Protein AF-A0A4U3F3H1-F1 (afdb_monomer)

Organism: NCBI:txid55211

Solvent-accessible surface area (backbone atoms only — not comparable to full-atom values): 8598 Å² total; per-residue (Å²): 112,73,67,60,52,54,54,52,54,49,52,52,51,52,52,52,53,51,51,52,50,52,49,52,49,53,55,53,62,58,61,51,54,74,42,37,31,44,32,77,48,77,46,80,44,69,81,49,104,88,42,53,38,40,38,45,33,40,40,37,40,40,36,48,85,88,22,34,39,38,38,40,39,39,35,39,37,41,96,92,44,79,28,34,35,30,36,40,36,37,27,42,68,54,54,75,40,96,90,69,32,35,40,22,42,55,72,47,76,43,77,39,101,70,41,66,55,55,67,70,64,53,42,54,55,39,24,70,44,23,74,36,78,54,43,42,36,36,26,60,50,73,77,54,102,47,33,30,38,32,19,23,89,88,46,78,75,45,65,23,47,52,110

Sequence (163 aa):
MRGAYLVITFICIVAIATTSFLLSRYYREQAATEVRCSSYVRMDLAINASQILLIDAVINFQRNKDGAVMLIKGSVESDKGLTTLSREIILDTANVDELNGYEYTVRHIRPGPTDDTPEAHFNEFLGEISGDDHHVFLNDRVIRDDAVLIGGPYSNLFMCVKY

Nearest PDB structures (foldseek):
  5cnl-assembly1_A  TM=2.217E-01  e=5.853E+00  Legionella pneumophila subsp. pneumophila str. Philadelphia 1

Radius of gyration: 22.21 Å; Cα contacts (8 Å, |Δi|>4): 323; chains: 1; bounding box: 59×30×74 Å

Structure (mmCIF, N/CA/C/O backbone):
data_AF-A0A4U3F3H1-F1
#
_entry.id   AF-A0A4U3F3H1-F1
#
loop_
_atom_site.group_PDB
_atom_site.id
_atom_site.type_symbol
_atom_site.label_atom_id
_atom_site.label_alt_id
_atom_site.label_comp_id
_atom_site.label_asym_id
_atom_site.label_entity_id
_atom_site.label_seq_id
_atom_site.pdbx_PDB_ins_code
_atom_site.Cartn_x
_atom_site.Cartn_y
_atom_site.Cartn_z
_atom_site.occupancy
_atom_site.B_iso_or_equiv
_atom_site.auth_seq_id
_atom_site.auth_comp_id
_atom_site.auth_asym_id
_atom_site.auth_atom_id
_atom_site.pdbx_PDB_model_num
ATOM 1 N N . MET A 1 1 ? 41.032 14.006 -48.649 1.00 59.00 1 MET A N 1
ATOM 2 C CA . MET A 1 1 ? 40.893 12.709 -47.943 1.00 59.00 1 MET A CA 1
ATOM 3 C C . MET A 1 1 ? 40.762 12.864 -46.425 1.00 59.00 1 MET A C 1
ATOM 5 O O . MET A 1 1 ? 39.775 12.381 -45.901 1.00 59.00 1 MET A O 1
ATOM 9 N N . ARG A 1 2 ? 41.645 13.590 -45.712 1.00 63.38 2 ARG A N 1
ATOM 10 C CA . ARG A 1 2 ? 41.556 13.795 -44.240 1.00 63.38 2 ARG A CA 1
ATOM 11 C C . ARG A 1 2 ? 40.215 14.343 -43.710 1.00 63.38 2 ARG A C 1
ATOM 13 O O . ARG A 1 2 ? 39.755 13.883 -42.674 1.00 63.38 2 ARG A O 1
ATOM 20 N N . GLY A 1 3 ? 39.574 15.272 -44.427 1.00 69.94 3 GLY A N 1
ATOM 21 C CA . GLY A 1 3 ? 38.272 15.826 -44.022 1.00 69.94 3 GLY A CA 1
ATOM 22 C C . GLY A 1 3 ? 37.125 14.809 -44.062 1.00 69.94 3 GLY A C 1
ATOM 23 O O . GLY A 1 3 ? 36.283 14.810 -43.176 1.00 69.94 3 GLY A O 1
ATOM 24 N N . ALA A 1 4 ? 37.135 13.887 -45.031 1.00 73.75 4 ALA A N 1
ATOM 25 C CA . ALA A 1 4 ? 36.124 12.833 -45.126 1.00 73.75 4 ALA A CA 1
ATOM 26 C C . ALA A 1 4 ? 36.254 11.821 -43.977 1.00 73.75 4 ALA A C 1
ATOM 28 O O . ALA A 1 4 ? 35.246 11.410 -43.416 1.00 73.75 4 ALA A O 1
ATOM 29 N N . TYR A 1 5 ? 37.486 11.486 -43.571 1.00 82.94 5 TYR A N 1
ATOM 30 C CA . TYR A 1 5 ? 37.713 10.636 -42.401 1.00 82.94 5 TYR A CA 1
ATOM 31 C C . TYR A 1 5 ? 37.167 11.277 -41.126 1.00 82.94 5 TYR A C 1
ATOM 33 O O . TYR A 1 5 ? 36.429 10.609 -40.423 1.00 82.94 5 TYR A O 1
ATOM 41 N N . LEU A 1 6 ? 37.438 12.566 -40.877 1.00 80.62 6 LEU A N 1
ATOM 42 C CA . LEU A 1 6 ? 36.930 13.280 -39.694 1.00 80.62 6 LEU A CA 1
ATOM 43 C C . LEU A 1 6 ? 35.396 13.317 -39.623 1.00 80.62 6 LEU A C 1
ATOM 45 O O . LEU A 1 6 ? 34.831 13.144 -38.545 1.00 80.62 6 LEU A O 1
ATOM 49 N N . VAL A 1 7 ? 34.724 13.508 -40.762 1.00 86.56 7 VAL A N 1
ATOM 50 C CA . VAL A 1 7 ? 33.254 13.493 -40.829 1.00 86.56 7 VAL A CA 1
ATOM 51 C C . VAL A 1 7 ? 32.708 12.096 -40.524 1.00 86.56 7 VAL A C 1
ATOM 53 O O . VAL A 1 7 ? 31.755 11.969 -39.759 1.00 86.56 7 VAL A O 1
ATOM 56 N N . ILE A 1 8 ? 33.336 11.042 -41.054 1.00 87.19 8 ILE A N 1
ATOM 57 C CA . ILE A 1 8 ? 32.922 9.655 -40.796 1.00 87.19 8 ILE A CA 1
ATOM 58 C C . ILE A 1 8 ? 33.122 9.291 -39.319 1.00 87.19 8 ILE A C 1
ATOM 60 O O . ILE A 1 8 ? 32.203 8.750 -38.706 1.00 87.19 8 ILE A O 1
ATOM 64 N N . THR A 1 9 ? 34.266 9.630 -38.708 1.00 87.94 9 THR A N 1
ATOM 65 C CA . THR A 1 9 ? 34.486 9.347 -37.279 1.00 87.94 9 THR A CA 1
ATOM 66 C C . THR A 1 9 ? 33.487 10.085 -36.398 1.00 87.94 9 THR A C 1
ATOM 68 O O . THR A 1 9 ? 32.982 9.505 -35.441 1.00 87.94 9 THR A O 1
ATOM 71 N N . PHE A 1 10 ? 33.165 11.339 -36.727 1.00 91.75 10 PHE A N 1
ATOM 72 C CA . PHE A 1 10 ? 32.176 12.113 -35.981 1.00 91.75 10 PHE A CA 1
ATOM 73 C C . PHE A 1 10 ? 30.782 11.471 -36.042 1.00 91.75 10 PHE A C 1
ATOM 75 O O . PHE A 1 10 ? 30.142 11.305 -35.005 1.00 91.75 10 PHE A O 1
ATOM 82 N N . ILE A 1 11 ? 30.342 11.027 -37.226 1.00 92.44 11 ILE A N 1
ATOM 83 C CA . ILE A 1 11 ? 29.056 10.332 -37.394 1.00 92.44 11 ILE A CA 1
ATOM 84 C C . ILE A 1 11 ? 29.025 9.033 -36.580 1.00 92.44 11 ILE A C 1
ATOM 86 O O . ILE A 1 11 ? 28.036 8.769 -35.899 1.00 92.44 11 ILE A O 1
ATOM 90 N N . CYS A 1 12 ? 30.106 8.246 -36.591 1.00 92.56 12 CYS A N 1
ATOM 91 C CA . CYS A 1 12 ? 30.187 7.020 -35.796 1.00 92.56 12 CYS A CA 1
ATOM 92 C C . CYS A 1 12 ? 30.103 7.297 -34.289 1.00 92.56 12 CYS A C 1
ATOM 94 O O . CYS A 1 12 ? 29.384 6.591 -33.589 1.00 92.56 12 CYS A O 1
ATOM 96 N N . ILE A 1 13 ? 30.788 8.329 -33.785 1.00 93.88 13 ILE A N 1
ATOM 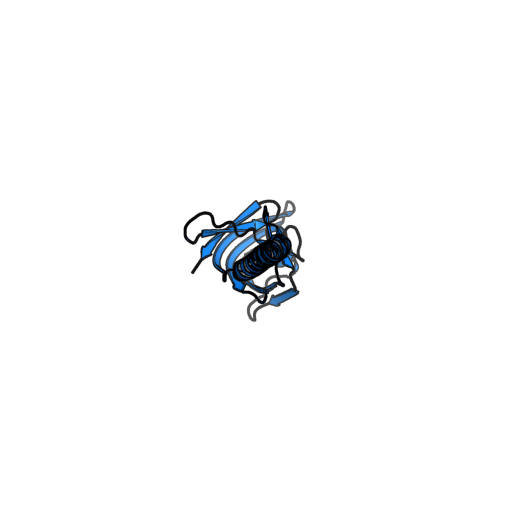97 C CA . ILE A 1 13 ? 30.746 8.688 -32.359 1.00 93.88 13 ILE A CA 1
ATOM 98 C C . ILE A 1 13 ? 29.336 9.122 -31.954 1.00 93.88 13 ILE A C 1
ATOM 100 O O . ILE A 1 13 ? 28.823 8.656 -30.938 1.00 93.88 13 ILE A O 1
ATOM 104 N N . VAL A 1 14 ? 28.689 9.972 -32.759 1.00 94.56 14 VAL A N 1
ATOM 105 C CA . VAL A 1 14 ? 27.317 10.423 -32.488 1.00 94.56 14 VAL A CA 1
ATOM 106 C C . VAL A 1 14 ? 26.346 9.246 -32.519 1.00 94.56 14 VAL A C 1
ATOM 108 O O . VAL A 1 14 ? 25.524 9.134 -31.616 1.00 94.56 14 VAL A O 1
ATOM 111 N N . ALA A 1 15 ? 26.467 8.344 -33.497 1.00 93.81 15 ALA A N 1
ATOM 112 C CA . ALA A 1 15 ? 25.630 7.151 -33.589 1.00 93.81 15 ALA A CA 1
ATOM 113 C C . ALA A 1 15 ? 25.802 6.227 -32.374 1.00 93.81 15 ALA A C 1
ATOM 115 O O . ALA A 1 15 ? 24.811 5.778 -31.812 1.00 93.81 15 ALA A O 1
ATOM 116 N N . ILE A 1 16 ? 27.040 5.991 -31.923 1.00 94.25 16 ILE A N 1
ATOM 117 C CA . ILE A 1 16 ? 27.313 5.164 -30.737 1.00 94.25 16 ILE A CA 1
ATOM 118 C C . ILE A 1 16 ? 26.749 5.824 -29.473 1.00 94.25 16 ILE A C 1
ATOM 120 O O . ILE A 1 16 ? 26.151 5.143 -28.635 1.00 94.25 16 ILE A O 1
ATOM 124 N N . ALA A 1 17 ? 26.911 7.142 -29.330 1.00 93.38 17 ALA A N 1
ATOM 125 C CA . ALA A 1 17 ? 26.402 7.885 -28.183 1.00 93.38 17 ALA A CA 1
ATOM 126 C C . ALA A 1 17 ? 24.868 7.856 -28.128 1.00 93.38 17 ALA A C 1
ATOM 128 O O . ALA A 1 17 ? 24.299 7.588 -27.068 1.00 93.38 17 ALA A O 1
ATOM 129 N N . THR A 1 18 ? 24.190 8.057 -29.262 1.00 92.62 18 THR A N 1
ATOM 130 C CA . THR A 1 18 ? 22.724 8.005 -29.323 1.00 92.62 18 THR A CA 1
ATOM 131 C C . THR A 1 18 ? 22.196 6.595 -29.099 1.00 92.62 18 THR A C 1
ATOM 133 O O . THR A 1 18 ? 21.270 6.436 -28.307 1.00 92.62 18 THR A O 1
ATOM 136 N N . THR A 1 19 ? 22.799 5.556 -29.688 1.00 91.19 19 THR A N 1
ATOM 137 C CA . THR A 1 19 ? 22.379 4.170 -29.417 1.00 91.19 19 THR A CA 1
ATOM 138 C C . THR A 1 19 ? 22.590 3.788 -27.959 1.00 91.19 19 THR A C 1
ATOM 140 O O . THR A 1 19 ? 21.712 3.169 -27.369 1.00 91.19 19 THR A O 1
ATOM 143 N N . SER A 1 20 ? 23.705 4.197 -27.346 1.00 87.62 20 SER A N 1
ATOM 144 C CA . SER A 1 20 ? 23.975 3.920 -25.928 1.00 87.62 20 SER A CA 1
ATOM 145 C C . SER A 1 20 ? 22.975 4.633 -25.016 1.00 87.62 20 SER A C 1
ATOM 147 O O . SER A 1 20 ? 22.495 4.049 -24.047 1.00 87.62 20 SER A O 1
ATOM 149 N N . PHE A 1 21 ? 22.614 5.876 -25.344 1.00 88.69 21 PHE A N 1
ATOM 150 C CA . PHE A 1 21 ? 21.612 6.638 -24.603 1.00 88.69 21 PHE A CA 1
ATOM 151 C C . PHE A 1 21 ? 20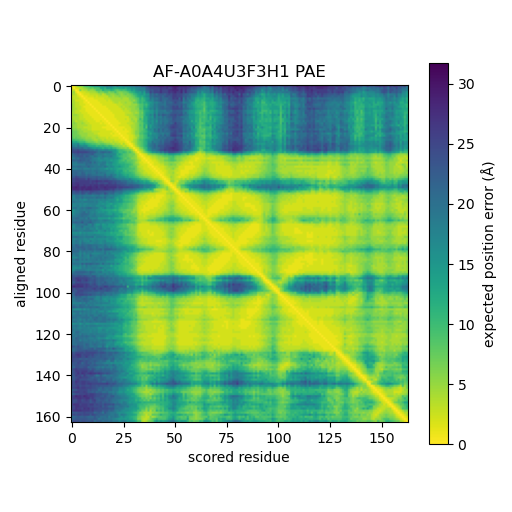.212 6.021 -24.718 1.00 88.69 21 PHE A C 1
ATOM 153 O O . PHE A 1 21 ? 19.524 5.864 -23.710 1.00 88.69 21 PHE A O 1
ATOM 160 N N . LEU A 1 22 ? 19.806 5.623 -25.927 1.00 87.12 22 LEU A N 1
ATOM 161 C CA . LEU A 1 22 ? 18.510 4.986 -26.167 1.00 87.12 22 LEU A CA 1
ATOM 162 C C . LEU A 1 22 ? 18.422 3.601 -25.519 1.00 87.12 22 LEU A C 1
ATOM 164 O O . LEU A 1 22 ? 17.412 3.298 -24.895 1.00 87.12 22 LEU A O 1
ATOM 168 N N . LEU A 1 23 ? 19.483 2.791 -25.597 1.00 83.19 23 LEU A N 1
ATOM 169 C CA . LEU A 1 23 ? 19.557 1.500 -24.907 1.00 83.19 23 LEU A CA 1
ATOM 170 C C . LEU A 1 23 ? 19.501 1.684 -23.389 1.00 83.19 23 LEU A C 1
ATOM 172 O O . LEU A 1 23 ? 18.737 0.995 -22.726 1.00 83.19 23 LEU A O 1
ATOM 176 N N . SER A 1 24 ? 20.246 2.645 -22.837 1.00 74.62 24 SER A N 1
ATOM 177 C CA . SER A 1 24 ? 20.196 2.972 -21.407 1.00 74.62 24 SER A CA 1
ATOM 178 C C . SER A 1 24 ? 18.784 3.355 -20.959 1.00 74.62 24 SER A C 1
ATOM 180 O O . SER A 1 24 ? 18.302 2.844 -19.951 1.00 74.62 24 SER A O 1
ATOM 182 N N . ARG A 1 25 ? 18.078 4.190 -21.736 1.00 75.19 25 ARG A N 1
ATOM 183 C CA . ARG A 1 25 ? 16.673 4.517 -21.459 1.00 75.19 25 ARG A CA 1
ATOM 184 C C . ARG A 1 25 ? 15.754 3.306 -21.562 1.00 75.19 25 ARG A C 1
ATOM 186 O O . ARG A 1 25 ? 14.957 3.098 -20.660 1.00 75.19 25 ARG A O 1
ATOM 193 N N . TYR A 1 26 ? 15.903 2.493 -22.601 1.00 71.75 26 TYR A N 1
ATOM 194 C CA . TYR A 1 26 ? 15.096 1.291 -22.800 1.00 71.75 26 TYR A CA 1
ATOM 195 C C . TYR A 1 26 ? 15.256 0.287 -21.647 1.00 71.75 26 TYR A C 1
ATOM 197 O O . TYR A 1 26 ? 14.269 -0.208 -21.108 1.00 71.75 26 TYR A O 1
ATOM 205 N N . TYR A 1 27 ? 16.493 0.033 -21.209 1.00 62.31 27 TYR A N 1
ATOM 206 C CA . TYR A 1 27 ? 16.755 -0.836 -20.061 1.00 62.31 27 TYR A CA 1
ATOM 207 C C . TYR A 1 27 ? 16.298 -0.214 -18.733 1.00 62.31 27 TYR A C 1
ATOM 209 O O . TYR A 1 27 ? 15.856 -0.948 -17.854 1.00 62.31 27 TYR A O 1
ATOM 217 N N . ARG A 1 28 ? 16.346 1.118 -18.581 1.00 57.44 28 ARG A N 1
ATOM 218 C CA . ARG A 1 28 ? 15.794 1.823 -17.408 1.00 57.44 28 ARG A CA 1
ATOM 219 C C . ARG A 1 28 ? 14.267 1.766 -17.353 1.00 57.44 28 ARG A C 1
ATOM 221 O O . ARG A 1 28 ? 13.724 1.554 -16.279 1.00 57.44 28 ARG A O 1
ATOM 228 N N . GLU A 1 29 ? 13.576 1.904 -18.481 1.00 54.28 29 GLU A N 1
ATOM 229 C CA . GLU A 1 29 ? 12.115 1.757 -18.537 1.00 54.28 29 GLU A CA 1
ATOM 230 C C . GLU A 1 29 ? 11.681 0.311 -18.257 1.00 54.28 29 GLU A C 1
ATOM 232 O O . GLU A 1 29 ? 10.692 0.090 -17.565 1.00 54.28 29 GLU A O 1
ATOM 237 N N . GLN A 1 30 ? 12.459 -0.686 -18.696 1.00 49.72 30 GLN A N 1
ATOM 238 C CA . GLN A 1 30 ? 12.252 -2.081 -18.284 1.00 49.72 30 GLN A CA 1
ATOM 239 C C . GLN A 1 30 ? 12.587 -2.347 -16.810 1.00 49.72 30 GLN A C 1
ATOM 241 O O . GLN A 1 30 ? 12.081 -3.315 -16.242 1.00 49.72 30 GLN A O 1
ATOM 246 N N . ALA A 1 31 ? 13.413 -1.510 -16.177 1.00 49.50 31 ALA A N 1
ATOM 247 C CA . ALA A 1 31 ? 13.755 -1.645 -14.764 1.00 49.50 31 ALA A CA 1
ATOM 248 C C . ALA A 1 31 ? 12.598 -1.277 -13.818 1.00 49.50 31 ALA A C 1
ATOM 250 O O . ALA A 1 31 ? 12.721 -1.538 -12.618 1.00 49.50 31 ALA A O 1
ATOM 251 N N . ALA A 1 32 ? 11.450 -0.802 -14.337 1.00 54.25 32 ALA A N 1
ATOM 252 C CA . ALA A 1 32 ? 10.146 -0.928 -13.678 1.00 54.25 32 ALA A CA 1
ATOM 253 C C . ALA A 1 32 ? 9.768 -2.417 -13.596 1.00 54.25 32 ALA A C 1
ATOM 255 O O . ALA A 1 32 ? 8.871 -2.928 -14.264 1.00 54.25 32 ALA A O 1
ATOM 256 N N . THR A 1 33 ? 10.553 -3.136 -12.804 1.00 63.81 33 THR A N 1
ATOM 257 C CA . THR A 1 33 ? 10.512 -4.579 -12.680 1.00 63.81 33 THR A CA 1
ATOM 258 C C . THR A 1 33 ? 9.159 -4.917 -12.081 1.00 63.81 33 THR A C 1
ATOM 260 O O . THR A 1 33 ? 8.778 -4.319 -11.067 1.00 63.81 33 THR A O 1
ATOM 263 N N . GLU A 1 34 ? 8.433 -5.853 -12.694 1.00 73.88 34 GLU A N 1
ATOM 264 C CA . GLU A 1 34 ? 7.228 -6.394 -12.077 1.00 73.88 34 GLU A CA 1
ATOM 265 C C . GLU A 1 34 ? 7.594 -6.904 -10.679 1.00 73.88 34 GLU A C 1
ATOM 267 O O . GLU A 1 34 ? 8.523 -7.702 -10.492 1.00 73.88 34 GLU A O 1
ATOM 272 N N . VAL A 1 35 ? 6.902 -6.364 -9.680 1.00 76.38 35 VAL A N 1
ATOM 273 C CA . VAL A 1 35 ? 7.049 -6.762 -8.283 1.00 76.38 35 VAL A CA 1
ATOM 274 C C . VAL A 1 35 ? 5.697 -7.276 -7.858 1.00 76.38 35 VAL A C 1
ATOM 276 O O . VAL A 1 35 ? 4.703 -6.566 -7.963 1.00 76.38 35 VAL A O 1
ATOM 279 N N . ARG A 1 36 ? 5.661 -8.515 -7.387 1.00 84.31 36 ARG A N 1
ATOM 280 C CA . ARG A 1 36 ? 4.521 -9.076 -6.675 1.00 84.31 36 ARG A CA 1
ATOM 281 C C . ARG A 1 36 ? 5.059 -9.571 -5.363 1.00 84.31 36 ARG A C 1
ATOM 283 O O . ARG A 1 36 ? 6.027 -10.327 -5.349 1.00 84.31 36 ARG A O 1
ATOM 290 N N . CYS A 1 37 ? 4.503 -9.082 -4.273 1.00 80.75 37 CYS A N 1
ATOM 291 C CA . CYS A 1 37 ? 5.011 -9.424 -2.968 1.00 80.75 37 CYS A CA 1
ATOM 292 C C . CYS A 1 37 ? 3.893 -9.421 -1.930 1.00 80.75 37 CYS A C 1
ATOM 294 O O . CYS A 1 37 ? 2.827 -8.831 -2.123 1.00 80.75 37 CYS A O 1
ATOM 296 N N . SER A 1 38 ? 4.119 -10.163 -0.854 1.00 87.00 38 SER A N 1
ATOM 297 C CA . SER A 1 38 ? 3.191 -10.257 0.265 1.00 87.00 38 SER A CA 1
ATOM 298 C C . SER A 1 38 ? 3.955 -10.083 1.566 1.00 87.00 38 SER A C 1
ATOM 300 O O . SER A 1 38 ? 5.111 -10.510 1.672 1.00 87.00 38 SER A O 1
ATOM 302 N N . SER A 1 39 ? 3.318 -9.451 2.541 1.00 86.12 39 SER A N 1
ATOM 303 C CA . SER A 1 39 ? 3.848 -9.317 3.886 1.00 86.12 39 SER A CA 1
ATOM 304 C C . SER A 1 39 ? 2.739 -9.331 4.917 1.00 86.12 39 SER A C 1
ATOM 306 O O . SER A 1 39 ? 1.597 -8.970 4.640 1.00 86.12 39 SER A O 1
ATOM 308 N N . TYR A 1 40 ? 3.103 -9.760 6.113 1.00 88.62 40 TYR A N 1
ATOM 309 C CA . TYR A 1 40 ? 2.248 -9.718 7.278 1.00 88.62 40 TYR A CA 1
ATOM 310 C C . TYR A 1 40 ? 2.691 -8.559 8.166 1.00 88.62 40 TYR A C 1
ATOM 312 O O . TYR A 1 40 ? 3.874 -8.423 8.479 1.00 88.62 40 TYR A O 1
ATOM 320 N N . VAL A 1 41 ? 1.728 -7.747 8.576 1.00 85.88 41 VAL A N 1
ATOM 321 C CA . VAL A 1 41 ? 1.914 -6.577 9.417 1.00 85.88 41 VAL A CA 1
ATOM 322 C C . VAL A 1 41 ? 1.088 -6.746 10.677 1.00 85.88 41 VAL A C 1
ATOM 324 O O . VAL A 1 41 ? -0.107 -7.040 10.629 1.00 85.88 41 VAL A O 1
ATOM 327 N N . ARG A 1 42 ? 1.748 -6.510 11.809 1.00 90.25 42 ARG A N 1
ATOM 328 C CA . ARG A 1 42 ? 1.094 -6.313 13.092 1.00 90.25 42 ARG A CA 1
ATOM 329 C C . ARG A 1 42 ? 1.568 -4.997 13.682 1.00 90.25 42 ARG A C 1
ATOM 331 O O . ARG A 1 42 ? 2.763 -4.841 13.921 1.00 90.25 42 ARG A O 1
ATOM 338 N N . MET A 1 43 ? 0.643 -4.070 13.893 1.00 87.25 43 MET A N 1
ATOM 339 C CA . MET A 1 43 ? 0.935 -2.734 14.408 1.00 87.25 43 MET A CA 1
ATOM 340 C C . MET A 1 43 ? 0.088 -2.441 15.637 1.00 87.25 43 MET A C 1
ATOM 342 O O . MET A 1 43 ? -1.077 -2.827 15.710 1.00 87.25 43 MET A O 1
ATOM 346 N N . ASP A 1 44 ? 0.707 -1.756 16.588 1.00 89.75 44 ASP A N 1
ATOM 347 C CA . ASP A 1 44 ? 0.065 -1.164 17.752 1.00 89.75 44 ASP A CA 1
ATOM 348 C C . ASP A 1 44 ? 0.196 0.353 17.588 1.00 89.75 44 ASP A C 1
ATOM 350 O O . ASP A 1 44 ? 1.288 0.909 17.733 1.00 89.75 44 ASP A O 1
ATOM 354 N N . LEU A 1 45 ? -0.891 0.993 17.155 1.00 85.75 45 LEU A N 1
ATOM 355 C CA . LEU A 1 45 ? -0.930 2.424 16.879 1.00 85.75 45 LEU A CA 1
ATOM 356 C C . LEU A 1 45 ? -1.609 3.144 18.038 1.00 85.75 45 LEU A C 1
ATOM 358 O O . LEU A 1 45 ? -2.827 3.068 18.220 1.00 85.75 45 LEU A O 1
ATOM 362 N N . ALA A 1 46 ? -0.821 3.888 18.806 1.00 82.88 46 ALA A N 1
ATOM 363 C CA . ALA A 1 46 ? -1.344 4.796 19.814 1.00 82.88 46 ALA A CA 1
ATOM 364 C C . ALA A 1 46 ? -1.813 6.097 19.144 1.00 82.88 46 ALA A C 1
ATOM 366 O O . ALA A 1 46 ? -1.000 6.969 18.847 1.00 82.88 46 ALA A O 1
ATOM 367 N N . ILE A 1 47 ? -3.126 6.255 18.943 1.00 74.06 47 ILE A N 1
ATOM 368 C CA . ILE A 1 47 ? -3.702 7.505 18.406 1.00 74.06 47 ILE A CA 1
ATOM 369 C C . ILE A 1 47 ? -3.592 8.625 19.453 1.00 74.06 47 ILE A C 1
ATOM 371 O O . ILE A 1 47 ? -3.346 9.790 19.149 1.00 74.06 47 ILE A O 1
ATOM 375 N N . ASN A 1 48 ? -3.798 8.282 20.725 1.00 75.19 48 ASN A N 1
ATOM 376 C CA . ASN A 1 48 ? -3.624 9.179 21.865 1.00 75.19 48 ASN A CA 1
ATOM 377 C C . ASN A 1 48 ? -3.333 8.365 23.135 1.00 75.19 48 ASN A C 1
ATOM 379 O O . ASN A 1 48 ? -3.325 7.137 23.107 1.00 75.19 48 ASN A O 1
ATOM 383 N N . ALA A 1 49 ? -3.144 9.042 24.273 1.00 69.62 49 ALA A N 1
ATOM 384 C CA . ALA A 1 49 ? -2.816 8.404 25.554 1.00 69.62 49 ALA A CA 1
ATOM 385 C C . ALA A 1 49 ? -3.821 7.325 26.024 1.00 69.62 49 ALA A C 1
ATOM 387 O O . ALA A 1 49 ? -3.501 6.559 26.929 1.00 69.62 49 ALA A O 1
ATOM 388 N N . SER A 1 50 ? -5.025 7.275 25.446 1.00 68.88 50 SER A N 1
ATOM 389 C CA . SER A 1 50 ? -6.109 6.361 25.825 1.00 68.88 50 SER A CA 1
ATOM 390 C C . SER A 1 50 ? -6.621 5.460 24.698 1.00 68.88 50 SER A C 1
ATOM 392 O O . SER A 1 50 ? -7.428 4.576 24.972 1.00 68.88 50 SER A O 1
ATOM 394 N N . GLN A 1 51 ? -6.189 5.670 23.452 1.00 76.75 51 GLN A N 1
ATOM 395 C CA . GLN A 1 51 ? -6.733 4.977 22.288 1.00 76.75 51 GLN A CA 1
ATOM 396 C C . GLN A 1 51 ? -5.621 4.271 21.527 1.00 76.75 51 GLN A C 1
ATOM 398 O O . GLN A 1 51 ? -4.715 4.908 20.990 1.00 76.75 51 GLN A O 1
ATOM 403 N N . ILE A 1 52 ? -5.743 2.949 21.482 1.00 84.75 52 ILE A N 1
ATOM 404 C CA . ILE A 1 52 ? -4.840 2.047 20.782 1.00 84.75 52 ILE A CA 1
ATOM 405 C C . ILE A 1 52 ? -5.629 1.368 19.662 1.00 84.75 52 ILE A C 1
ATOM 407 O O . ILE A 1 52 ? -6.744 0.894 19.892 1.00 84.75 52 ILE A O 1
ATOM 411 N N . LEU A 1 53 ? -5.052 1.333 18.463 1.00 89.25 53 LEU A N 1
ATOM 412 C CA . LEU A 1 53 ? -5.500 0.490 17.362 1.00 89.25 53 LEU A CA 1
ATOM 413 C C . LEU A 1 53 ? -4.522 -0.662 17.199 1.00 89.25 53 LEU A C 1
ATOM 415 O O . LEU A 1 53 ? -3.351 -0.446 16.890 1.00 89.25 53 LEU A O 1
ATOM 419 N N . LEU A 1 54 ? -5.016 -1.885 17.363 1.00 92.69 54 LEU A N 1
ATOM 420 C CA . LEU A 1 54 ? -4.251 -3.076 17.023 1.00 92.69 54 LEU A CA 1
ATOM 421 C C . LEU A 1 54 ? -4.652 -3.518 15.626 1.00 92.69 54 LEU A C 1
ATOM 423 O O . LEU A 1 54 ? -5.813 -3.833 15.367 1.00 92.69 54 LEU A O 1
ATOM 427 N N . ILE A 1 55 ? -3.682 -3.533 14.727 1.00 92.19 55 ILE A N 1
ATOM 428 C CA . ILE A 1 55 ? -3.883 -3.902 13.333 1.00 92.19 55 ILE A CA 1
ATOM 429 C C . ILE A 1 55 ? -3.143 -5.199 13.089 1.00 92.19 55 ILE A C 1
ATOM 431 O O . ILE A 1 55 ? -1.959 -5.310 13.396 1.00 92.19 55 ILE A O 1
ATOM 435 N N . ASP A 1 56 ? -3.854 -6.166 12.529 1.00 94.50 56 ASP A N 1
ATOM 436 C CA . ASP A 1 56 ? -3.340 -7.476 12.159 1.00 94.50 56 ASP A CA 1
ATOM 437 C C . ASP A 1 56 ? -3.758 -7.734 10.710 1.00 94.50 56 ASP A C 1
ATOM 439 O O . ASP A 1 56 ? -4.942 -7.941 10.435 1.00 94.50 56 ASP A O 1
ATOM 443 N N . ALA A 1 57 ? -2.825 -7.600 9.764 1.00 93.56 57 ALA A N 1
ATOM 444 C CA . ALA A 1 57 ? -3.153 -7.575 8.345 1.00 93.56 57 ALA A CA 1
ATOM 445 C C . ALA A 1 57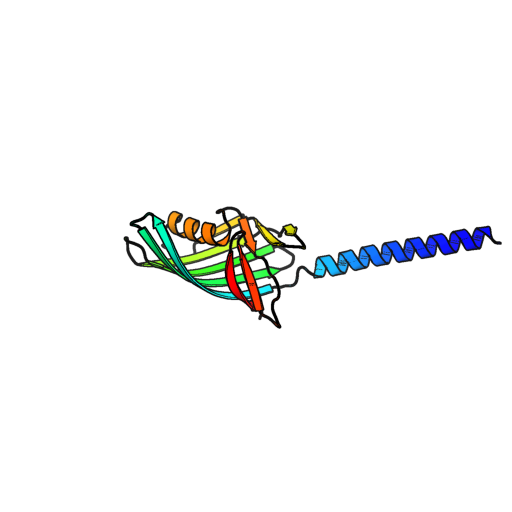 ? -2.084 -8.199 7.447 1.00 93.56 57 ALA A C 1
ATOM 447 O O . ALA A 1 57 ? -0.885 -8.135 7.696 1.00 93.56 57 ALA A O 1
ATOM 448 N N . VAL A 1 58 ? -2.540 -8.751 6.327 1.00 92.62 58 VAL A N 1
ATOM 449 C CA . VAL A 1 58 ? -1.711 -9.141 5.191 1.00 92.62 58 VAL A CA 1
ATOM 450 C C . VAL A 1 58 ? -1.804 -8.060 4.125 1.00 92.62 58 VAL A C 1
ATOM 452 O O . VAL A 1 58 ? -2.895 -7.689 3.68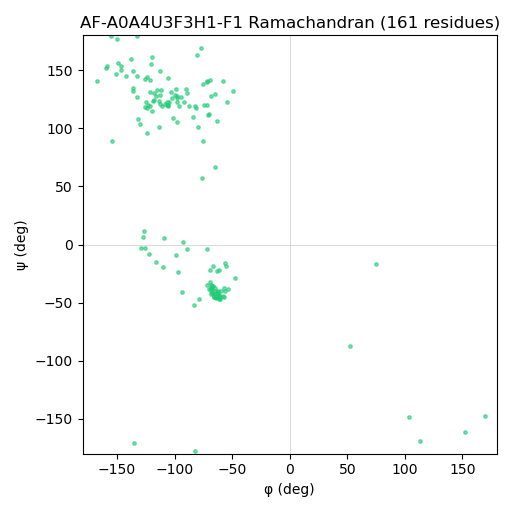5 1.00 92.62 58 VAL A O 1
ATOM 455 N N . ILE A 1 59 ? -0.645 -7.603 3.674 1.00 90.12 59 ILE A N 1
ATOM 456 C CA . ILE A 1 59 ? -0.478 -6.636 2.599 1.00 90.12 59 ILE A CA 1
ATOM 457 C C . ILE A 1 59 ? 0.036 -7.389 1.378 1.00 90.12 59 ILE A C 1
ATOM 459 O O . ILE A 1 59 ? 1.081 -8.030 1.432 1.00 90.12 59 ILE A O 1
ATOM 463 N N . ASN A 1 60 ? -0.691 -7.312 0.268 1.00 90.62 60 ASN A N 1
ATOM 464 C CA . ASN A 1 60 ? -0.237 -7.806 -1.026 1.00 90.62 60 ASN A CA 1
ATOM 465 C C . ASN A 1 60 ? 0.009 -6.611 -1.930 1.00 90.62 60 ASN A C 1
ATOM 467 O O . ASN A 1 60 ? -0.916 -5.855 -2.216 1.00 90.62 60 ASN A O 1
ATOM 471 N N . PHE A 1 61 ? 1.240 -6.452 -2.388 1.00 87.12 61 PHE A N 1
ATOM 472 C CA . PHE A 1 61 ? 1.627 -5.364 -3.267 1.00 87.12 61 PHE A CA 1
ATOM 473 C C . PHE A 1 61 ? 1.978 -5.914 -4.645 1.00 87.12 61 PHE A C 1
ATOM 475 O O . PHE A 1 61 ? 2.695 -6.908 -4.780 1.00 87.12 61 PHE A O 1
ATOM 482 N N . GLN A 1 62 ? 1.447 -5.267 -5.675 1.00 87.00 62 GLN A N 1
ATOM 483 C CA . GLN A 1 62 ? 1.731 -5.577 -7.063 1.00 87.00 62 GLN A CA 1
ATOM 484 C C . GLN A 1 62 ? 2.047 -4.295 -7.823 1.00 87.00 62 GLN A C 1
ATOM 486 O O . GLN A 1 62 ? 1.240 -3.375 -7.854 1.00 87.00 62 GLN A O 1
ATOM 491 N N . ARG A 1 63 ? 3.186 -4.273 -8.508 1.00 83.38 63 ARG A N 1
ATOM 492 C CA . ARG A 1 63 ? 3.597 -3.212 -9.426 1.00 83.38 63 ARG A CA 1
ATOM 493 C C . ARG A 1 63 ? 3.839 -3.771 -10.813 1.00 83.38 63 ARG A C 1
ATOM 495 O O . ARG A 1 63 ? 4.449 -4.830 -10.959 1.00 83.38 63 ARG A O 1
ATOM 502 N N . ASN A 1 64 ? 3.438 -3.004 -11.817 1.00 79.75 64 ASN A N 1
ATOM 503 C CA . ASN A 1 64 ? 3.838 -3.184 -13.204 1.00 79.75 64 ASN A CA 1
ATOM 504 C C . ASN A 1 64 ? 4.207 -1.823 -13.826 1.00 79.75 64 ASN A C 1
ATOM 506 O O . ASN A 1 64 ? 4.311 -0.811 -13.136 1.00 79.75 64 ASN A O 1
ATOM 510 N N . LYS A 1 65 ? 4.416 -1.802 -15.143 1.00 75.06 65 LYS A N 1
ATOM 511 C CA . LYS A 1 65 ? 4.739 -0.588 -15.910 1.00 75.06 65 LYS A CA 1
ATOM 512 C C . LYS A 1 65 ? 3.632 0.483 -15.912 1.00 75.06 65 LYS A C 1
ATOM 514 O O . LYS A 1 65 ? 3.921 1.638 -16.195 1.00 75.06 65 LYS A O 1
ATOM 519 N N . ASP A 1 66 ? 2.383 0.088 -15.658 1.00 77.62 66 ASP A N 1
ATOM 520 C CA . ASP A 1 66 ? 1.195 0.938 -15.787 1.00 77.62 66 ASP A CA 1
ATOM 521 C C . ASP A 1 66 ? 0.749 1.518 -14.429 1.00 77.62 66 ASP A C 1
ATOM 523 O O . ASP A 1 66 ? -0.125 2.381 -14.390 1.00 77.62 66 ASP A O 1
ATOM 527 N N . GLY A 1 67 ? 1.334 1.052 -13.319 1.00 81.00 67 GLY A N 1
ATOM 528 C CA . GLY A 1 67 ? 1.042 1.523 -11.967 1.00 81.00 67 GLY A CA 1
ATOM 529 C C . GLY A 1 67 ? 1.277 0.452 -10.903 1.00 81.00 67 GLY A C 1
ATOM 530 O O . GLY A 1 67 ? 1.963 -0.553 -11.127 1.00 81.00 67 GLY A O 1
ATOM 531 N N . ALA A 1 68 ? 0.687 0.659 -9.728 1.00 86.44 68 ALA A N 1
ATOM 532 C CA . ALA A 1 68 ? 0.726 -0.315 -8.648 1.00 86.44 68 ALA A CA 1
ATOM 533 C C . ALA A 1 68 ? -0.622 -0.458 -7.929 1.00 86.44 68 ALA A C 1
ATOM 535 O O . ALA A 1 68 ? -1.503 0.396 -8.000 1.00 86.44 68 ALA A O 1
ATOM 536 N N . VAL A 1 69 ? -0.791 -1.586 -7.250 1.00 90.44 69 VAL A N 1
ATOM 537 C CA . VAL A 1 69 ? -1.962 -1.907 -6.439 1.00 90.44 69 VAL A CA 1
ATOM 538 C C . VAL A 1 69 ? -1.487 -2.508 -5.126 1.00 90.44 69 VAL A C 1
ATOM 540 O O . VAL A 1 69 ? -0.630 -3.394 -5.111 1.00 90.44 69 VAL A O 1
ATOM 543 N N . MET A 1 70 ? -2.067 -2.046 -4.024 1.00 89.50 70 MET A N 1
ATOM 544 C CA . MET A 1 70 ? -1.870 -2.614 -2.698 1.00 89.50 70 MET A CA 1
ATOM 545 C C . MET A 1 70 ? -3.203 -3.129 -2.158 1.00 89.50 70 MET A C 1
ATOM 547 O O . MET A 1 70 ? -4.181 -2.394 -2.085 1.00 89.50 70 MET A O 1
ATOM 551 N N . LEU A 1 71 ? -3.248 -4.400 -1.776 1.00 93.38 71 LEU A N 1
ATOM 552 C CA . LEU A 1 71 ? -4.402 -5.033 -1.147 1.00 93.38 71 LEU A CA 1
ATOM 553 C C . LEU A 1 71 ? -4.086 -5.290 0.318 1.00 93.38 71 LEU A C 1
ATOM 555 O O . LEU A 1 71 ? -3.159 -6.040 0.619 1.00 93.38 71 LEU A O 1
ATOM 559 N N . ILE A 1 72 ? -4.884 -4.727 1.215 1.00 93.25 72 ILE A N 1
ATOM 560 C CA . ILE A 1 72 ? -4.727 -4.883 2.660 1.00 93.25 72 ILE A CA 1
ATOM 561 C C . ILE A 1 72 ? -5.930 -5.656 3.177 1.00 93.25 72 ILE A C 1
ATOM 563 O O . ILE A 1 72 ? -7.068 -5.250 2.943 1.00 93.25 72 ILE A O 1
ATOM 567 N N . LYS A 1 73 ? -5.689 -6.781 3.853 1.00 96.25 73 LYS A N 1
ATOM 568 C CA . LYS A 1 73 ? -6.744 -7.629 4.422 1.00 96.25 73 LYS A CA 1
ATOM 569 C C . LYS A 1 73 ? -6.385 -8.077 5.823 1.00 96.25 73 LYS A C 1
ATOM 571 O O . LYS A 1 73 ? -5.291 -8.591 6.022 1.00 96.25 73 LYS A O 1
ATOM 576 N N . GLY A 1 74 ? -7.308 -7.951 6.761 1.00 96.44 74 GLY A N 1
ATOM 577 C CA . GLY A 1 74 ? -7.036 -8.282 8.148 1.00 96.44 74 GLY A CA 1
ATOM 578 C C . GLY A 1 74 ? -8.134 -7.830 9.090 1.00 96.44 74 GLY A C 1
ATOM 579 O O . GLY A 1 74 ? -9.307 -7.778 8.720 1.00 96.44 74 GLY A O 1
ATOM 580 N N . SER A 1 75 ? -7.734 -7.474 10.300 1.00 96.56 75 SER A N 1
ATOM 581 C CA . SER A 1 75 ? -8.621 -6.957 11.330 1.00 96.56 75 SER A CA 1
ATOM 582 C C . SER A 1 75 ? -8.016 -5.766 12.056 1.00 96.56 75 SER A C 1
ATOM 584 O O . SER A 1 75 ? -6.798 -5.688 12.227 1.00 96.56 75 SER A O 1
ATOM 586 N N . VAL A 1 76 ? -8.887 -4.870 12.514 1.00 95.69 76 VAL A N 1
ATOM 587 C CA . VAL A 1 76 ? -8.531 -3.736 13.369 1.00 95.69 76 VAL A CA 1
ATOM 588 C C . VAL A 1 76 ? -9.326 -3.834 14.661 1.00 95.69 76 VAL A C 1
ATOM 590 O O . VAL A 1 76 ? -10.557 -3.807 14.633 1.00 95.69 76 VAL A O 1
ATOM 593 N N . GLU A 1 77 ? -8.627 -3.947 15.782 1.00 95.19 77 GLU A N 1
ATOM 594 C CA . GLU A 1 77 ? -9.203 -3.905 17.123 1.00 95.19 77 GLU A CA 1
ATOM 595 C C . GLU A 1 77 ? -9.044 -2.496 17.701 1.00 95.19 77 GLU A C 1
ATOM 597 O O . GLU A 1 77 ? -7.948 -1.932 17.715 1.00 95.19 77 GLU A O 1
ATOM 602 N N . SER A 1 78 ? -10.155 -1.925 18.168 1.00 91.56 78 SER A N 1
ATOM 603 C CA . SER A 1 78 ? -10.185 -0.655 18.893 1.00 91.56 78 SER A CA 1
ATOM 604 C C . SER A 1 78 ? -11.047 -0.764 20.153 1.00 91.56 78 SER A C 1
ATOM 606 O O . SER A 1 78 ? -11.686 -1.780 20.421 1.00 91.56 78 SER A O 1
ATOM 608 N N . ASP A 1 79 ? -11.133 0.335 20.896 1.00 88.44 79 ASP A N 1
ATOM 609 C CA . ASP A 1 79 ? -12.104 0.569 21.973 1.00 88.44 79 ASP A CA 1
ATOM 610 C C . ASP A 1 79 ? -13.568 0.224 21.618 1.00 88.44 79 ASP A C 1
ATOM 612 O O . ASP A 1 79 ? -14.356 -0.136 22.492 1.00 88.44 79 ASP A O 1
ATOM 616 N N . LYS A 1 80 ? -13.938 0.322 20.337 1.00 86.12 80 LYS A N 1
ATOM 617 C CA . LYS A 1 80 ? -15.279 0.042 19.805 1.00 86.12 80 LYS A CA 1
ATOM 618 C C . LYS A 1 80 ? -15.468 -1.418 19.393 1.00 86.12 80 LYS A C 1
ATOM 620 O O . LYS A 1 80 ? -16.581 -1.794 19.027 1.00 86.12 80 LYS A O 1
ATOM 625 N N . GLY A 1 81 ? -14.417 -2.231 19.471 1.00 92.25 81 GLY A N 1
ATOM 626 C CA . GLY A 1 81 ? -14.421 -3.646 19.126 1.00 92.25 81 GLY A CA 1
ATOM 627 C C . GLY A 1 81 ? -13.575 -3.979 17.899 1.00 92.25 81 GLY A C 1
ATOM 628 O O . GLY A 1 81 ? -12.778 -3.175 17.415 1.00 92.25 81 GLY A O 1
ATOM 629 N N . LEU A 1 82 ? -13.749 -5.210 17.424 1.00 96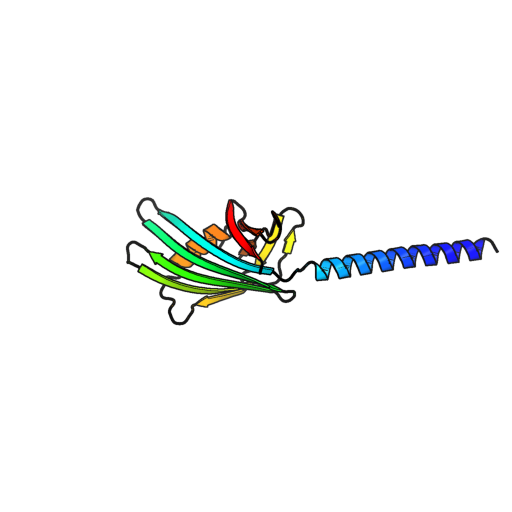.00 82 LEU A N 1
ATOM 630 C CA . LEU A 1 82 ? -13.034 -5.767 16.283 1.00 96.00 82 LEU A CA 1
ATOM 631 C C . LEU A 1 82 ? -13.781 -5.464 14.980 1.00 96.00 82 LEU A C 1
ATOM 633 O O . LEU A 1 82 ? -14.974 -5.743 14.873 1.00 96.00 82 LEU A O 1
ATOM 637 N N . THR A 1 83 ? -13.059 -4.950 13.991 1.00 97.19 83 THR A N 1
ATOM 638 C CA . THR A 1 83 ? -13.543 -4.700 12.626 1.00 97.19 83 THR A CA 1
ATOM 639 C C . THR A 1 83 ? -12.708 -5.482 11.618 1.00 97.19 83 THR A C 1
ATOM 641 O O . THR A 1 83 ? -11.555 -5.834 11.878 1.00 97.19 83 THR A O 1
ATOM 644 N N . THR A 1 84 ? -13.297 -5.771 10.467 1.00 97.62 84 THR A N 1
ATOM 645 C CA . THR A 1 84 ? -12.673 -6.403 9.311 1.00 97.62 84 THR A CA 1
ATOM 646 C C . THR A 1 84 ? -12.128 -5.333 8.373 1.00 97.62 84 THR A C 1
ATOM 648 O O . THR A 1 84 ? -12.870 -4.503 7.849 1.00 97.62 84 THR A O 1
ATOM 651 N N . LEU A 1 85 ? -10.828 -5.416 8.103 1.00 96.94 85 LEU A N 1
ATOM 652 C CA . LEU A 1 85 ? -10.136 -4.568 7.144 1.00 96.94 85 LEU A CA 1
ATOM 653 C C . LEU A 1 85 ? -10.005 -5.308 5.815 1.00 96.94 85 LEU A C 1
ATOM 655 O O . LEU A 1 85 ? -9.488 -6.424 5.760 1.00 96.94 85 LEU A O 1
ATOM 659 N N . SER A 1 86 ? -10.450 -4.693 4.728 1.00 97.44 86 SER A N 1
ATOM 660 C CA . SER A 1 86 ? -10.283 -5.210 3.375 1.00 97.44 86 SER A CA 1
ATOM 661 C C . SER A 1 86 ? -10.303 -4.057 2.377 1.00 97.44 86 SER A C 1
ATOM 663 O O . SER A 1 86 ? -11.355 -3.763 1.817 1.00 97.44 86 SER A O 1
ATOM 665 N N . ARG A 1 87 ? -9.153 -3.446 2.075 1.00 96.50 87 ARG A N 1
ATOM 666 C CA . ARG A 1 87 ? -9.073 -2.319 1.128 1.00 96.50 87 ARG A CA 1
ATOM 667 C C . ARG A 1 87 ? -8.099 -2.561 -0.014 1.00 96.50 87 ARG A C 1
ATOM 669 O O . ARG A 1 87 ? -7.048 -3.172 0.163 1.00 96.50 87 ARG A O 1
ATOM 676 N N . GLU A 1 88 ? -8.468 -2.058 -1.186 1.00 95.25 88 GLU A N 1
ATOM 677 C CA . GLU A 1 88 ? -7.619 -1.957 -2.373 1.00 95.25 88 GLU A CA 1
ATOM 678 C C . GLU A 1 88 ? -7.189 -0.500 -2.555 1.00 95.25 88 GLU A C 1
ATOM 680 O O . GLU A 1 88 ? -8.031 0.388 -2.680 1.00 95.25 88 GLU A O 1
ATOM 685 N N . ILE A 1 89 ? -5.883 -0.256 -2.589 1.00 92.06 89 ILE A N 1
ATOM 686 C CA . ILE A 1 89 ? -5.285 1.042 -2.885 1.00 92.06 89 ILE A CA 1
ATOM 687 C C . ILE A 1 89 ? -4.715 0.975 -4.298 1.00 92.06 89 ILE A C 1
ATOM 689 O O . ILE A 1 89 ? -3.840 0.157 -4.588 1.00 92.06 89 ILE A O 1
ATOM 693 N N . ILE A 1 90 ? -5.213 1.840 -5.175 1.00 91.50 90 ILE A N 1
ATOM 694 C CA . ILE A 1 90 ? -4.709 2.014 -6.537 1.00 91.50 90 ILE A CA 1
ATOM 695 C C . ILE A 1 90 ? -3.708 3.162 -6.519 1.00 91.50 90 ILE A C 1
ATOM 697 O O . ILE A 1 90 ? -4.026 4.262 -6.065 1.00 91.50 90 ILE A O 1
ATOM 701 N N . LEU A 1 91 ? -2.517 2.888 -7.033 1.00 87.44 91 LEU A N 1
ATOM 702 C CA . LEU A 1 91 ? -1.353 3.754 -6.974 1.00 87.44 91 LEU A CA 1
ATOM 703 C C . LEU A 1 91 ? -0.926 4.148 -8.391 1.00 87.44 91 LEU A C 1
ATOM 705 O O . LEU A 1 91 ? -0.774 3.282 -9.261 1.00 87.44 91 LEU A O 1
ATOM 709 N N . ASP A 1 92 ? -0.726 5.445 -8.615 1.00 84.38 92 ASP A N 1
ATOM 710 C CA . ASP A 1 92 ? -0.185 5.956 -9.877 1.00 84.38 92 ASP A CA 1
ATOM 711 C C . ASP A 1 92 ? 1.343 5.818 -9.933 1.00 84.38 92 ASP A C 1
ATOM 713 O O . ASP A 1 92 ? 2.005 5.560 -8.924 1.00 84.38 92 ASP A O 1
ATOM 717 N N . THR A 1 93 ? 1.890 5.929 -11.148 1.00 69.94 93 THR A N 1
ATOM 718 C CA . THR A 1 93 ? 3.299 5.671 -11.462 1.00 69.94 93 THR A CA 1
ATOM 719 C C . THR A 1 93 ? 4.236 6.382 -10.502 1.00 69.94 93 THR A C 1
ATOM 721 O O . THR A 1 93 ? 4.105 7.577 -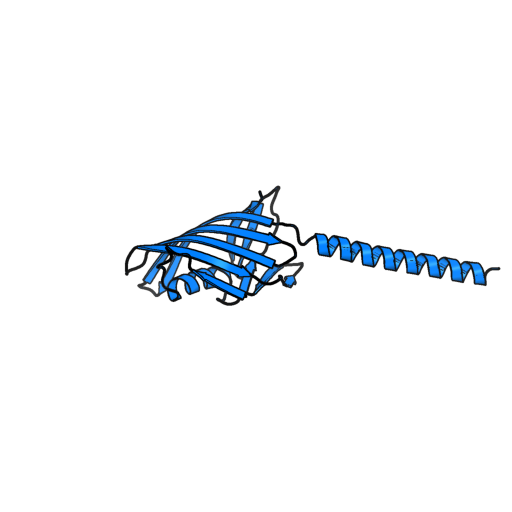10.249 1.00 69.94 93 THR A O 1
ATOM 724 N N . ALA A 1 94 ? 5.212 5.630 -10.008 1.00 65.69 94 ALA A N 1
ATOM 725 C CA . ALA A 1 94 ? 6.110 6.135 -9.001 1.00 65.69 94 ALA A CA 1
ATOM 726 C C . ALA A 1 94 ? 7.105 7.168 -9.537 1.00 65.69 94 ALA A C 1
ATOM 728 O O . ALA A 1 94 ? 7.706 6.980 -10.600 1.00 65.69 94 ALA A O 1
ATOM 729 N N . ASN A 1 95 ? 7.345 8.209 -8.742 1.00 64.75 95 ASN A N 1
ATOM 730 C CA . ASN A 1 95 ? 8.552 9.006 -8.892 1.00 64.75 95 ASN A CA 1
ATOM 731 C C . ASN A 1 95 ? 9.728 8.167 -8.384 1.00 64.75 95 ASN A C 1
ATOM 733 O O . ASN A 1 95 ? 9.742 7.710 -7.241 1.00 64.75 95 ASN A O 1
ATOM 737 N N . VAL A 1 96 ? 10.692 7.917 -9.272 1.00 61.22 96 VAL A N 1
ATOM 738 C CA . VAL A 1 96 ? 11.913 7.179 -8.941 1.00 61.22 96 VAL A CA 1
ATOM 739 C C . VAL A 1 96 ? 12.904 8.159 -8.328 1.00 61.22 96 VAL A C 1
ATOM 741 O O . VAL A 1 96 ? 13.457 8.997 -9.041 1.00 61.22 96 VAL A O 1
ATOM 744 N N . ASP A 1 97 ? 13.160 8.033 -7.030 1.00 60.28 97 ASP A N 1
ATOM 745 C CA . ASP A 1 97 ? 14.351 8.609 -6.415 1.00 60.28 97 ASP A CA 1
ATOM 746 C C . ASP A 1 97 ? 15.403 7.497 -6.305 1.00 60.28 97 ASP A C 1
ATOM 748 O O . ASP A 1 97 ? 15.294 6.592 -5.478 1.00 60.28 97 ASP A O 1
ATOM 752 N N . GLU A 1 98 ? 16.428 7.547 -7.165 1.00 48.75 98 GLU A N 1
ATOM 753 C CA . GLU A 1 98 ? 17.489 6.529 -7.260 1.00 48.75 98 GLU A CA 1
ATOM 754 C C . GLU A 1 98 ? 18.219 6.268 -5.923 1.00 48.75 98 GLU A C 1
ATOM 756 O O . GLU A 1 98 ? 18.869 5.231 -5.777 1.00 48.75 98 GLU A O 1
ATOM 761 N N . LEU A 1 99 ? 18.122 7.179 -4.946 1.00 51.25 99 LEU A N 1
ATOM 762 C CA . LEU A 1 99 ? 18.715 7.021 -3.614 1.00 51.25 99 LEU A CA 1
ATOM 763 C C . LEU A 1 99 ? 17.728 6.498 -2.558 1.00 51.25 99 LEU A C 1
ATOM 765 O O . LEU A 1 99 ? 18.172 5.901 -1.575 1.00 51.25 99 LEU A O 1
ATOM 769 N N . ASN A 1 100 ? 16.420 6.692 -2.760 1.00 56.16 100 ASN A N 1
ATOM 770 C CA . ASN A 1 100 ? 15.402 6.563 -1.709 1.00 56.16 100 ASN A CA 1
ATOM 771 C C . ASN A 1 100 ? 14.203 5.660 -2.071 1.00 56.16 100 ASN A C 1
ATOM 773 O O . ASN A 1 100 ? 13.369 5.407 -1.203 1.00 56.16 100 ASN A O 1
ATOM 777 N N . GLY A 1 101 ? 14.138 5.125 -3.296 1.00 65.25 101 GLY A N 1
ATOM 778 C CA . GLY A 1 101 ? 13.134 4.147 -3.726 1.00 65.25 101 GLY A CA 1
ATOM 779 C C . GLY A 1 101 ? 12.020 4.723 -4.604 1.00 65.25 101 GLY A C 1
ATOM 780 O O . GLY A 1 101 ? 12.256 5.638 -5.393 1.00 65.25 101 GLY A O 1
ATOM 781 N N . TYR A 1 102 ? 10.814 4.151 -4.511 1.00 70.19 102 TYR A N 1
ATOM 782 C CA . TYR A 1 102 ? 9.660 4.538 -5.327 1.00 70.19 102 TYR A CA 1
ATOM 783 C C . TYR A 1 102 ? 8.585 5.190 -4.453 1.00 70.19 102 TYR A C 1
ATOM 785 O O . TYR A 1 102 ? 8.052 4.573 -3.530 1.00 70.19 102 TYR A O 1
ATOM 793 N N . GLU A 1 103 ? 8.234 6.429 -4.776 1.00 74.88 103 GLU A N 1
ATOM 794 C CA . GLU A 1 103 ? 7.100 7.133 -4.175 1.00 74.88 103 GLU A CA 1
ATOM 795 C C . GLU A 1 103 ? 5.890 7.023 -5.096 1.00 74.88 103 GLU A C 1
ATOM 797 O O . GLU A 1 103 ? 5.961 7.447 -6.248 1.00 74.88 103 GLU A O 1
ATOM 802 N N . TYR A 1 104 ? 4.784 6.477 -4.595 1.00 79.19 104 TYR A N 1
ATOM 803 C CA . TYR A 1 104 ? 3.529 6.369 -5.331 1.00 79.19 104 TYR A CA 1
ATOM 804 C C . TYR A 1 104 ? 2.518 7.388 -4.818 1.00 79.19 104 TYR A C 1
ATOM 806 O O . TYR A 1 104 ? 2.397 7.593 -3.615 1.00 79.19 104 TYR A O 1
ATOM 814 N N . THR A 1 105 ? 1.717 7.958 -5.712 1.00 82.62 105 THR A N 1
ATOM 815 C CA . THR A 1 105 ? 0.546 8.751 -5.316 1.00 82.62 105 THR A CA 1
ATOM 816 C C . THR A 1 105 ? -0.677 7.844 -5.202 1.00 82.62 105 THR A C 1
ATOM 818 O O . THR A 1 105 ? -0.944 7.031 -6.095 1.00 82.62 105 THR A O 1
ATOM 821 N N . VAL A 1 106 ? -1.442 7.987 -4.118 1.00 86.31 106 VAL A N 1
ATOM 822 C CA . VAL A 1 106 ? -2.727 7.306 -3.937 1.00 86.31 106 VAL A CA 1
ATOM 823 C C . VAL A 1 106 ? -3.740 7.914 -4.891 1.00 86.31 106 VAL A C 1
ATOM 825 O O . VAL A 1 106 ? -4.167 9.056 -4.742 1.00 86.31 106 VAL A O 1
ATOM 828 N N . ARG A 1 107 ? -4.165 7.125 -5.874 1.00 89.44 107 ARG A N 1
ATOM 829 C CA . ARG A 1 107 ? -5.196 7.545 -6.817 1.00 89.44 107 ARG A CA 1
ATOM 830 C C . ARG A 1 107 ? -6.584 7.332 -6.234 1.00 89.44 107 ARG A C 1
ATOM 832 O O . ARG A 1 107 ? -7.419 8.231 -6.252 1.00 89.44 107 ARG A O 1
ATOM 839 N N . HIS A 1 108 ? -6.842 6.117 -5.752 1.00 90.31 1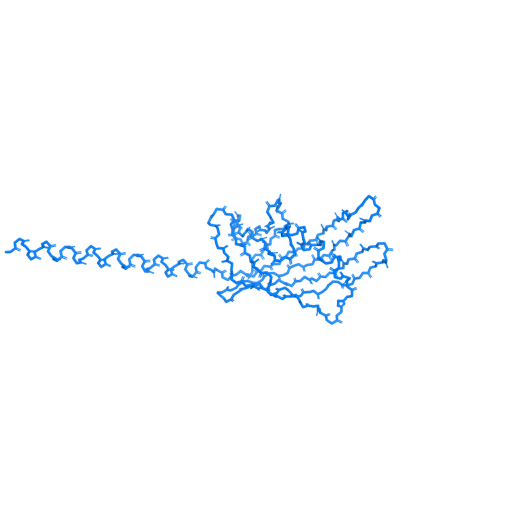08 HIS A N 1
ATOM 840 C CA . HIS A 1 108 ? -8.126 5.729 -5.178 1.00 90.31 108 HIS A CA 1
ATOM 841 C C . HIS A 1 108 ? -7.950 4.643 -4.121 1.00 90.31 108 HIS A C 1
ATOM 843 O O . HIS A 1 108 ? -7.127 3.743 -4.280 1.00 90.31 108 HIS A O 1
ATOM 849 N N . ILE A 1 109 ? -8.810 4.680 -3.106 1.00 93.50 109 ILE A N 1
ATOM 850 C CA . ILE A 1 109 ? -8.942 3.635 -2.093 1.00 93.50 109 ILE A CA 1
ATOM 851 C C . ILE A 1 109 ? -10.346 3.050 -2.218 1.00 93.50 109 ILE A C 1
ATOM 853 O O . ILE A 1 109 ? -11.335 3.783 -2.253 1.00 93.50 109 ILE A O 1
ATOM 857 N N . ARG A 1 110 ? -10.443 1.726 -2.329 1.00 95.31 110 ARG A N 1
ATOM 858 C CA . ARG A 1 110 ? -11.702 1.000 -2.499 1.00 95.31 110 ARG A CA 1
ATOM 859 C C . ARG A 1 110 ? -11.909 0.031 -1.338 1.00 95.31 110 ARG A C 1
ATOM 861 O O . ARG A 1 110 ? -11.131 -0.918 -1.214 1.00 95.31 110 ARG A O 1
ATOM 868 N N . PRO A 1 111 ? -12.943 0.229 -0.505 1.00 96.50 111 PRO A N 1
ATOM 869 C CA . PRO A 1 111 ? -13.313 -0.758 0.494 1.00 96.50 111 PRO A CA 1
ATOM 870 C C . PRO A 1 111 ? -13.894 -2.003 -0.180 1.00 96.50 111 PRO A C 1
ATOM 872 O O . PRO A 1 111 ? -14.615 -1.933 -1.179 1.00 96.50 111 PRO A O 1
ATOM 875 N N . GLY A 1 112 ? -13.552 -3.159 0.370 1.00 95.19 112 GLY A N 1
ATOM 876 C CA . GLY A 1 112 ? -14.109 -4.446 -0.002 1.00 95.19 112 GLY A CA 1
ATOM 877 C C . GLY A 1 112 ? -15.510 -4.644 0.585 1.00 95.19 112 GLY A C 1
ATOM 878 O O . GLY A 1 112 ? -15.938 -3.906 1.466 1.00 95.19 112 GLY A O 1
ATOM 879 N N . PRO A 1 113 ? -16.233 -5.681 0.139 1.00 95.25 113 PRO A N 1
ATOM 880 C CA . PRO A 1 113 ? -17.619 -5.920 0.548 1.00 95.25 113 PRO A CA 1
ATOM 881 C C . PRO A 1 113 ? -17.781 -6.282 2.032 1.00 95.25 113 PRO A C 1
ATOM 883 O O . PRO A 1 113 ? -18.888 -6.217 2.554 1.00 95.25 113 PRO A O 1
ATOM 886 N N . THR A 1 114 ? -16.700 -6.703 2.688 1.00 94.75 114 THR A N 1
ATOM 887 C CA . THR A 1 114 ? -16.668 -7.065 4.111 1.00 94.75 114 THR A CA 1
ATOM 888 C C . THR A 1 114 ? -15.906 -6.046 4.950 1.00 94.75 114 THR A C 1
ATOM 890 O O . THR A 1 114 ? -15.656 -6.322 6.114 1.00 94.75 114 THR A O 1
ATOM 893 N N . ASP A 1 115 ? -15.463 -4.932 4.361 1.00 96.94 115 ASP A N 1
ATOM 894 C CA . ASP A 1 115 ? -14.769 -3.884 5.106 1.00 96.94 115 ASP A CA 1
ATOM 895 C C . ASP A 1 115 ? -15.781 -3.112 5.955 1.00 96.94 115 ASP A C 1
ATOM 897 O O . ASP A 1 115 ? -16.736 -2.539 5.426 1.00 96.94 115 ASP A O 1
ATOM 901 N N . ASP A 1 116 ? -15.579 -3.116 7.267 1.00 96.56 116 ASP A N 1
ATOM 902 C CA . ASP A 1 116 ? -16.332 -2.299 8.222 1.00 96.56 116 ASP A CA 1
ATOM 903 C C . ASP A 1 116 ? -15.401 -1.458 9.115 1.00 96.56 116 ASP A C 1
ATOM 905 O O . ASP A 1 116 ? -15.840 -0.831 10.084 1.00 96.56 116 ASP A O 1
ATOM 909 N N . THR A 1 117 ? -14.114 -1.387 8.761 1.00 95.44 117 THR A N 1
ATOM 910 C CA . THR A 1 117 ? -13.139 -0.539 9.441 1.00 95.44 117 THR A CA 1
ATOM 911 C C . THR A 1 117 ? -13.453 0.940 9.172 1.00 95.44 117 THR A C 1
ATOM 913 O O . THR A 1 117 ? -13.562 1.352 8.014 1.00 95.44 117 THR A O 1
ATOM 916 N N . PRO A 1 118 ? -13.561 1.790 10.211 1.00 93.44 118 PRO A N 1
ATOM 917 C CA . PRO A 1 118 ? -13.753 3.226 10.036 1.00 93.44 118 PRO A CA 1
ATOM 918 C C . PRO A 1 118 ? -12.637 3.866 9.207 1.00 93.44 118 PRO A C 1
ATOM 920 O O . PRO A 1 118 ? -11.461 3.559 9.390 1.00 93.44 118 PRO A O 1
ATOM 923 N N . GLU A 1 119 ? -12.992 4.813 8.337 1.00 91.81 119 GLU A N 1
ATOM 924 C CA . GLU A 1 119 ? -12.025 5.518 7.485 1.00 91.81 119 GLU A CA 1
ATOM 925 C C . GLU A 1 119 ? -10.914 6.195 8.292 1.00 91.81 119 GLU A C 1
ATOM 927 O O . GLU A 1 119 ? -9.751 6.050 7.943 1.00 91.81 119 GLU A O 1
ATOM 932 N N . ALA A 1 120 ? -11.244 6.801 9.436 1.00 89.62 120 ALA A N 1
ATOM 933 C CA . ALA A 1 120 ? -10.249 7.379 10.334 1.00 89.62 120 ALA A CA 1
ATOM 934 C C . ALA A 1 120 ? -9.192 6.355 10.789 1.00 89.62 120 ALA A C 1
ATOM 936 O O . ALA A 1 120 ? -8.008 6.648 10.730 1.00 89.62 120 ALA A O 1
ATOM 937 N N . HIS A 1 121 ? -9.589 5.138 11.182 1.00 91.25 121 HIS A N 1
ATOM 938 C CA . HIS A 1 121 ? -8.633 4.116 11.634 1.00 91.25 121 HIS A CA 1
ATOM 939 C C . HIS A 1 121 ? -7.731 3.636 10.493 1.00 91.25 121 HIS A C 1
ATOM 941 O O . HIS A 1 121 ? -6.548 3.376 10.694 1.00 91.25 121 HIS A O 1
ATOM 947 N N . PHE A 1 122 ? -8.290 3.526 9.289 1.00 90.69 122 PHE A N 1
ATOM 948 C CA . PHE A 1 122 ? -7.508 3.183 8.111 1.00 90.69 122 PHE A CA 1
ATOM 949 C C . PHE A 1 122 ? -6.536 4.298 7.711 1.00 90.69 122 PHE A C 1
ATOM 951 O O . PHE A 1 122 ? -5.418 4.003 7.305 1.00 90.69 122 PHE A O 1
ATOM 958 N N . ASN A 1 123 ? -6.936 5.562 7.837 1.00 88.69 123 ASN A N 1
ATOM 959 C CA . ASN A 1 123 ? -6.072 6.690 7.507 1.00 88.69 123 ASN A CA 1
ATOM 960 C C . ASN A 1 123 ? -4.907 6.816 8.498 1.00 88.69 123 ASN A C 1
ATOM 962 O O . ASN A 1 123 ? -3.807 7.125 8.065 1.00 88.69 123 ASN A O 1
ATOM 966 N N . GLU A 1 124 ? -5.105 6.504 9.785 1.00 86.62 124 GLU A N 1
ATOM 967 C CA . GLU A 1 124 ? -4.004 6.408 10.764 1.00 86.62 124 GLU A CA 1
ATOM 968 C C . GLU A 1 124 ? -3.001 5.311 10.374 1.00 86.62 124 GLU A C 1
ATOM 970 O O . GLU A 1 124 ? -1.792 5.526 10.370 1.00 86.62 124 GLU A O 1
ATOM 975 N N . PHE A 1 125 ? -3.503 4.137 9.978 1.00 85.88 125 PHE A N 1
ATOM 976 C CA . PHE A 1 125 ? -2.662 3.050 9.477 1.00 85.88 125 PHE A CA 1
ATOM 977 C C . PHE A 1 125 ? -1.871 3.442 8.232 1.00 85.88 125 PHE A C 1
ATOM 979 O O . PHE A 1 125 ? -0.674 3.175 8.141 1.00 85.88 125 PHE A O 1
ATOM 986 N N . LEU A 1 126 ? -2.549 4.062 7.265 1.00 83.88 126 LEU A N 1
ATOM 987 C CA . LEU A 1 126 ? -1.910 4.510 6.041 1.00 83.88 126 LEU A CA 1
ATOM 988 C C . LEU A 1 126 ? -0.872 5.591 6.355 1.00 83.88 126 LEU A C 1
ATOM 990 O O . LEU A 1 126 ? 0.259 5.463 5.916 1.00 83.88 126 LEU A O 1
ATOM 994 N N . GLY A 1 127 ? -1.204 6.565 7.204 1.00 81.69 127 GLY A N 1
ATOM 995 C CA . GLY A 1 127 ? -0.290 7.615 7.651 1.00 81.69 127 GLY A CA 1
ATOM 996 C C . GLY A 1 127 ? 0.982 7.081 8.312 1.00 81.69 127 GLY A C 1
ATOM 997 O O . GLY A 1 127 ? 2.059 7.609 8.049 1.00 81.69 127 GLY A O 1
ATOM 998 N N . GLU A 1 128 ? 0.909 5.995 9.086 1.00 79.31 128 GLU A N 1
ATOM 999 C CA . GLU A 1 128 ? 2.114 5.327 9.602 1.00 79.31 128 GLU A CA 1
ATOM 1000 C C . GLU A 1 128 ? 2.956 4.724 8.466 1.00 79.31 128 GLU A C 1
ATOM 1002 O O . GLU A 1 128 ? 4.187 4.775 8.491 1.00 79.31 128 GLU A O 1
ATOM 1007 N N . ILE A 1 129 ? 2.304 4.179 7.434 1.00 76.12 129 ILE A N 1
ATOM 1008 C CA . ILE A 1 129 ? 2.993 3.572 6.295 1.00 76.12 129 ILE A CA 1
ATOM 1009 C C . ILE A 1 129 ? 3.656 4.616 5.389 1.00 76.12 129 ILE A C 1
ATOM 1011 O O . ILE A 1 129 ? 4.714 4.368 4.808 1.00 76.12 129 ILE A O 1
ATOM 1015 N N . SER A 1 130 ? 3.049 5.784 5.233 1.00 71.12 130 SER A N 1
ATOM 1016 C CA . SER A 1 130 ? 3.431 6.721 4.178 1.00 71.12 130 SER A CA 1
ATOM 1017 C C . SER A 1 130 ? 3.772 8.128 4.636 1.00 71.12 130 SER A C 1
ATOM 1019 O O . SER A 1 130 ? 4.200 8.937 3.821 1.00 71.12 130 SER A O 1
ATOM 1021 N N . GLY A 1 131 ? 3.654 8.437 5.922 1.00 67.75 131 GLY A N 1
ATOM 1022 C CA . GLY A 1 131 ? 3.858 9.785 6.457 1.00 67.75 131 GLY A CA 1
ATOM 1023 C C . GLY A 1 131 ? 2.708 10.759 6.160 1.00 67.75 131 GLY A C 1
ATOM 1024 O O . GLY A 1 131 ? 2.603 11.777 6.839 1.00 67.75 131 GLY A O 1
ATOM 1025 N N . ASP A 1 132 ? 1.836 10.442 5.199 1.00 70.25 132 ASP A N 1
ATOM 1026 C CA . ASP A 1 132 ? 0.542 11.082 4.941 1.00 70.25 132 ASP A CA 1
ATOM 1027 C C . ASP A 1 132 ? -0.459 10.075 4.330 1.00 70.25 132 ASP A C 1
ATOM 1029 O O . ASP A 1 132 ? -0.114 8.922 4.089 1.00 70.25 132 ASP A O 1
ATOM 1033 N N . ASP A 1 133 ? -1.706 10.483 4.099 1.00 67.62 133 ASP A N 1
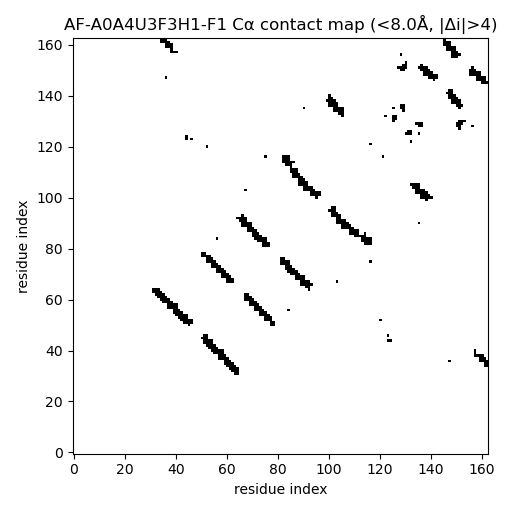ATOM 1034 C CA . ASP A 1 133 ? -2.786 9.660 3.528 1.00 67.62 133 ASP A CA 1
ATOM 1035 C C . ASP A 1 133 ? -2.928 9.763 1.991 1.00 67.62 133 ASP A C 1
ATOM 1037 O O . ASP A 1 133 ? -3.820 9.143 1.406 1.00 67.62 133 ASP A O 1
ATOM 1041 N N . HIS A 1 134 ? -2.060 10.526 1.319 1.00 69.81 134 HIS A N 1
ATOM 1042 C CA . HIS A 1 134 ? -2.128 10.818 -0.121 1.00 69.81 134 HIS A CA 1
ATOM 1043 C C . HIS A 1 134 ? -1.014 10.151 -0.934 1.00 69.81 134 HIS A C 1
ATOM 1045 O O . HIS A 1 134 ? -1.141 9.989 -2.151 1.00 69.81 134 HIS A O 1
ATOM 1051 N N . HIS A 1 135 ? 0.066 9.749 -0.284 1.00 71.00 135 HIS A N 1
ATOM 1052 C CA . HIS A 1 135 ? 1.218 9.106 -0.889 1.00 71.00 135 HIS A CA 1
ATOM 1053 C C . HIS A 1 135 ? 1.400 7.726 -0.279 1.00 71.00 135 HIS A C 1
ATOM 1055 O O . HIS A 1 135 ? 0.867 7.415 0.776 1.00 71.00 135 HIS A O 1
ATOM 1061 N N . VAL A 1 136 ? 2.138 6.865 -0.966 1.00 71.44 136 VAL A N 1
ATOM 1062 C CA . VAL A 1 136 ? 2.685 5.639 -0.404 1.00 71.44 136 VAL A CA 1
ATOM 1063 C C . VAL A 1 136 ? 4.148 5.585 -0.789 1.00 71.44 136 VAL A C 1
ATOM 1065 O O . VAL A 1 136 ? 4.493 5.350 -1.948 1.00 71.44 136 VAL A O 1
ATOM 1068 N N . PHE A 1 137 ? 5.017 5.805 0.190 1.00 66.81 137 PHE A N 1
ATOM 1069 C CA . PHE A 1 137 ? 6.449 5.624 0.008 1.00 66.81 137 PHE A CA 1
ATOM 1070 C C . PHE A 1 137 ? 6.765 4.144 0.164 1.00 66.81 137 PHE A C 1
ATOM 1072 O O . PHE A 1 137 ? 6.527 3.560 1.217 1.00 66.81 137 PHE A O 1
ATOM 1079 N N . LEU A 1 138 ? 7.272 3.525 -0.901 1.00 66.62 138 LEU A N 1
ATOM 1080 C CA . LEU A 1 138 ? 7.756 2.151 -0.869 1.00 66.62 138 LEU A CA 1
ATOM 1081 C C . LEU A 1 138 ? 9.204 2.165 -1.346 1.00 66.62 138 LEU A C 1
ATOM 1083 O O . LEU A 1 138 ? 9.494 2.139 -2.546 1.00 66.62 138 LEU A O 1
ATOM 1087 N N . ASN A 1 139 ? 10.135 2.198 -0.396 1.00 60.78 139 ASN A N 1
ATOM 1088 C CA . ASN A 1 139 ? 11.540 2.011 -0.728 1.00 60.78 139 ASN A CA 1
ATOM 1089 C C . ASN A 1 139 ? 11.834 0.536 -1.022 1.00 60.78 139 ASN A C 1
ATOM 1091 O O . ASN A 1 139 ? 12.195 -0.201 -0.111 1.00 60.78 139 ASN A O 1
ATOM 1095 N N . ASP A 1 140 ? 11.692 0.107 -2.280 1.00 59.66 140 ASP A N 1
ATOM 1096 C CA . ASP A 1 140 ? 11.921 -1.275 -2.721 1.00 59.66 140 ASP A CA 1
ATOM 1097 C C . ASP A 1 140 ? 13.415 -1.628 -2.830 1.00 59.66 140 ASP A C 1
ATOM 1099 O O . ASP A 1 140 ? 13.923 -2.098 -3.850 1.00 59.66 140 ASP A O 1
ATOM 1103 N N . ARG A 1 141 ? 14.161 -1.472 -1.737 1.00 60.41 141 ARG A N 1
ATOM 1104 C CA . ARG A 1 141 ? 15.539 -1.949 -1.722 1.00 60.41 141 ARG A CA 1
ATOM 1105 C C . ARG A 1 141 ? 15.536 -3.474 -1.697 1.00 60.41 141 ARG A C 1
ATOM 1107 O O . ARG A 1 141 ? 15.173 -4.091 -0.695 1.00 60.41 141 ARG A O 1
ATOM 1114 N N . VAL A 1 142 ? 15.972 -4.084 -2.797 1.00 60.78 142 VAL A N 1
ATOM 1115 C CA . VAL A 1 142 ? 16.262 -5.521 -2.843 1.00 60.78 142 VAL A CA 1
ATOM 1116 C C . VAL A 1 142 ? 17.410 -5.781 -1.872 1.00 60.78 142 VAL A C 1
ATOM 1118 O O . VAL A 1 142 ? 18.550 -5.393 -2.130 1.00 60.78 142 VAL A O 1
ATOM 1121 N N . ILE A 1 143 ? 17.106 -6.382 -0.719 1.00 60.28 143 ILE A N 1
ATOM 1122 C CA . ILE A 1 143 ? 18.122 -6.671 0.300 1.00 60.28 143 ILE A CA 1
ATOM 1123 C C . ILE A 1 143 ? 18.913 -7.914 -0.114 1.00 60.28 143 ILE A C 1
ATOM 1125 O O . ILE A 1 143 ? 20.143 -7.914 -0.039 1.00 60.28 143 ILE A O 1
ATOM 1129 N N . ARG A 1 144 ? 18.209 -8.977 -0.535 1.00 56.97 144 ARG A N 1
ATOM 1130 C CA . ARG A 1 144 ? 18.797 -10.263 -0.932 1.00 56.97 144 ARG A CA 1
ATOM 1131 C C . ARG A 1 144 ? 17.777 -11.164 -1.641 1.00 56.97 144 ARG A C 1
ATOM 1133 O O . ARG A 1 144 ? 16.651 -11.263 -1.164 1.00 56.97 144 ARG A O 1
ATOM 1140 N N . ASP A 1 145 ? 18.220 -11.867 -2.687 1.00 62.97 145 ASP A N 1
ATOM 1141 C CA . ASP A 1 145 ? 17.480 -12.873 -3.470 1.00 62.97 145 ASP A CA 1
ATOM 1142 C C . ASP A 1 145 ? 16.117 -12.346 -3.975 1.00 62.97 145 ASP A C 1
ATOM 1144 O O . ASP A 1 145 ? 16.064 -11.737 -5.042 1.00 62.97 145 ASP A O 1
ATOM 1148 N N . ASP A 1 146 ? 15.062 -12.481 -3.166 1.00 66.19 146 ASP A N 1
ATOM 1149 C CA . ASP A 1 146 ? 13.678 -12.086 -3.463 1.00 66.19 146 ASP A CA 1
ATOM 1150 C C . ASP A 1 146 ? 13.053 -11.188 -2.372 1.00 66.19 146 ASP A C 1
ATOM 1152 O O . ASP A 1 146 ? 11.861 -10.895 -2.403 1.00 66.19 146 ASP A O 1
ATOM 1156 N N . ALA A 1 147 ? 13.821 -10.745 -1.373 1.00 63.78 147 ALA A N 1
ATOM 1157 C CA . ALA A 1 147 ? 13.304 -9.931 -0.275 1.00 63.78 147 ALA A CA 1
ATOM 1158 C C . ALA A 1 147 ? 13.335 -8.433 -0.614 1.00 63.78 147 ALA A C 1
ATOM 1160 O O . ALA A 1 147 ? 14.402 -7.847 -0.830 1.00 63.78 147 ALA A O 1
ATOM 1161 N N . VAL A 1 148 ? 12.157 -7.812 -0.616 1.00 68.81 148 VAL A N 1
ATOM 1162 C CA . VAL A 1 148 ? 11.955 -6.379 -0.840 1.00 68.81 148 VAL A CA 1
ATOM 1163 C C . VAL A 1 148 ? 11.597 -5.736 0.488 1.00 68.81 148 VAL A C 1
ATOM 1165 O O . VAL A 1 148 ? 10.607 -6.110 1.117 1.00 68.81 148 VAL A O 1
ATOM 1168 N N . LEU A 1 149 ? 12.401 -4.778 0.935 1.00 66.75 149 LEU A N 1
ATOM 1169 C CA . LEU A 1 149 ? 12.010 -3.948 2.066 1.00 66.75 149 LEU A CA 1
ATOM 1170 C C . LEU A 1 149 ? 10.907 -2.996 1.620 1.00 66.75 149 LEU A C 1
ATOM 1172 O O . LEU A 1 149 ? 10.943 -2.500 0.503 1.00 66.75 149 LEU A O 1
ATOM 1176 N N . ILE A 1 150 ? 9.925 -2.761 2.473 1.00 68.12 150 ILE A N 1
ATOM 1177 C CA . ILE A 1 150 ? 8.928 -1.723 2.277 1.00 68.12 150 ILE A CA 1
ATOM 1178 C C . ILE A 1 150 ? 8.981 -0.821 3.501 1.00 68.12 150 ILE A C 1
ATOM 1180 O O . ILE A 1 150 ? 8.819 -1.271 4.636 1.00 68.12 150 ILE A O 1
ATOM 1184 N N . GLY A 1 151 ? 9.269 0.452 3.264 1.00 63.03 151 GLY A N 1
ATOM 1185 C CA . GLY A 1 151 ? 9.427 1.458 4.301 1.00 63.03 151 GLY A CA 1
ATOM 1186 C C . GLY A 1 151 ? 8.863 2.796 3.867 1.00 63.03 151 GLY A C 1
ATOM 1187 O O . GLY A 1 151 ? 8.964 3.144 2.690 1.00 63.03 151 GLY A O 1
ATOM 1188 N N . GLY A 1 152 ? 8.301 3.502 4.843 1.00 63.1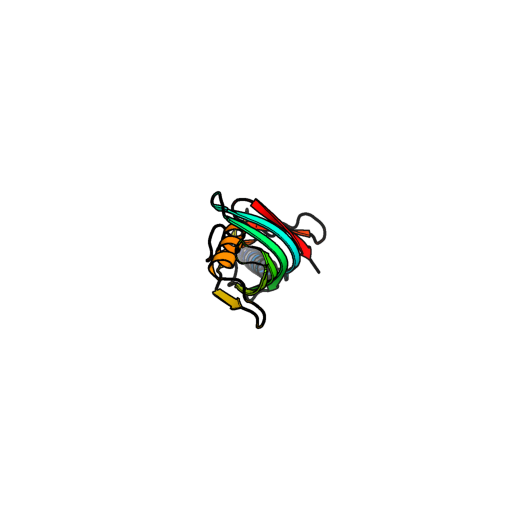2 152 GLY A N 1
ATOM 1189 C CA . GLY A 1 152 ? 7.881 4.887 4.737 1.00 63.12 152 GLY A CA 1
ATOM 1190 C C . GLY A 1 152 ? 9.061 5.842 4.951 1.00 63.12 152 GLY A C 1
ATOM 1191 O O . GLY A 1 152 ? 10.194 5.404 5.175 1.00 63.12 152 GLY A O 1
ATOM 1192 N N . PRO A 1 153 ? 8.821 7.162 4.933 1.00 57.81 153 PRO A N 1
ATOM 1193 C CA . PRO A 1 153 ? 9.884 8.168 5.039 1.00 57.81 153 PRO A CA 1
ATOM 1194 C C . PRO A 1 153 ? 10.676 8.109 6.356 1.00 57.81 153 PRO A C 1
ATOM 1196 O O . PRO A 1 153 ? 11.812 8.581 6.414 1.00 57.81 153 PRO A O 1
ATOM 1199 N N . TYR A 1 154 ? 10.101 7.522 7.411 1.00 59.50 154 TYR A N 1
ATOM 1200 C CA . TYR A 1 154 ? 10.681 7.522 8.757 1.00 59.50 154 TYR A CA 1
ATOM 1201 C C . TYR A 1 154 ? 11.068 6.134 9.282 1.00 59.50 154 TYR A C 1
ATOM 1203 O O . TYR A 1 154 ? 11.822 6.045 10.254 1.00 59.50 154 TYR A O 1
ATOM 1211 N N . SER A 1 155 ? 10.594 5.048 8.666 1.00 56.75 155 SER A N 1
ATOM 1212 C CA . SER A 1 155 ? 10.843 3.689 9.153 1.00 56.75 155 SER A CA 1
ATOM 1213 C C . SER A 1 155 ? 10.659 2.631 8.061 1.00 56.75 155 SER A C 1
ATOM 1215 O O . SER A 1 155 ? 9.898 2.799 7.110 1.00 56.75 155 SER A O 1
ATOM 1217 N N . ASN A 1 156 ? 11.357 1.502 8.211 1.00 63.72 156 ASN A N 1
ATOM 1218 C CA . ASN A 1 156 ? 11.060 0.302 7.434 1.00 63.72 156 ASN A CA 1
ATOM 1219 C C . ASN A 1 156 ? 9.901 -0.425 8.106 1.00 63.72 156 ASN A C 1
ATOM 1221 O O . ASN A 1 156 ? 10.025 -0.835 9.259 1.00 63.72 156 ASN A O 1
ATOM 1225 N N . LEU A 1 157 ? 8.797 -0.580 7.390 1.00 68.56 157 LEU A N 1
ATOM 1226 C CA . LEU A 1 157 ? 7.522 -0.989 7.967 1.00 68.56 157 LEU A CA 1
ATOM 1227 C C . LEU A 1 157 ? 7.344 -2.495 7.887 1.00 68.56 157 LEU A C 1
ATOM 1229 O O . LEU A 1 157 ? 6.880 -3.118 8.837 1.00 68.56 157 LEU A O 1
ATOM 1233 N N . PHE A 1 158 ? 7.727 -3.094 6.760 1.00 70.69 158 PHE A N 1
ATOM 1234 C CA . PHE A 1 158 ? 7.625 -4.532 6.577 1.00 70.69 158 PHE A CA 1
ATOM 1235 C C . PHE A 1 158 ? 8.539 -5.044 5.466 1.00 70.69 158 PHE A C 1
ATOM 1237 O O . PHE A 1 158 ? 8.884 -4.346 4.518 1.00 70.69 158 PHE A O 1
ATOM 1244 N N . MET A 1 159 ? 8.960 -6.300 5.591 1.00 71.31 159 MET A N 1
ATOM 1245 C CA . MET A 1 159 ? 9.726 -6.996 4.562 1.00 71.31 159 MET A CA 1
ATOM 1246 C C . MET A 1 159 ? 8.778 -7.879 3.761 1.00 71.31 159 MET A C 1
ATOM 1248 O O . MET A 1 159 ? 7.959 -8.601 4.331 1.00 71.31 159 MET A O 1
ATOM 1252 N N . CYS A 1 160 ? 8.894 -7.833 2.445 1.00 71.62 160 CYS A N 1
ATOM 1253 C CA . CYS A 1 160 ? 8.090 -8.623 1.533 1.00 71.62 160 CYS A CA 1
ATOM 1254 C C . CYS A 1 160 ? 8.948 -9.660 0.818 1.00 71.62 160 CYS A C 1
ATOM 1256 O O . CYS A 1 160 ? 10.117 -9.413 0.528 1.00 71.62 160 CYS A O 1
ATOM 1258 N N . VAL A 1 161 ? 8.347 -10.797 0.477 1.00 68.19 161 VAL A N 1
ATOM 1259 C CA . VAL A 1 161 ? 8.972 -11.813 -0.380 1.00 68.19 161 VAL A CA 1
ATOM 1260 C C . VAL A 1 161 ? 8.377 -11.699 -1.778 1.00 68.19 161 VAL A C 1
ATOM 1262 O O . VAL A 1 161 ? 7.153 -11.702 -1.927 1.00 68.19 161 VAL A O 1
ATOM 1265 N N . LYS A 1 162 ? 9.237 -11.556 -2.787 1.00 70.00 162 LYS A N 1
ATOM 1266 C CA . LYS A 1 162 ? 8.882 -11.530 -4.204 1.00 70.00 162 LYS A CA 1
ATOM 1267 C C . LYS A 1 162 ? 8.551 -12.948 -4.677 1.00 70.00 162 LYS A C 1
ATOM 1269 O O . LYS A 1 162 ? 9.235 -13.893 -4.291 1.00 70.00 162 LYS A O 1
ATOM 1274 N N . TYR A 1 163 ? 7.505 -13.091 -5.487 1.00 66.88 163 TYR A N 1
ATOM 1275 C CA . TYR A 1 163 ? 7.092 -14.366 -6.085 1.00 66.88 163 TYR A CA 1
ATOM 1276 C C . TYR A 1 163 ? 6.518 -14.192 -7.493 1.00 66.88 163 TYR A C 1
ATOM 1278 O O . TYR A 1 163 ? 6.141 -13.052 -7.856 1.00 66.88 163 TYR A O 1
#

pLDDT: mean 79.78, std 13.36, range [48.75, 97.62]

Secondary structure (DSSP, 8-state):
-HHHHHHHHHHHHHHHHHHHHHHHHHHHHHTS--EEEEEEEEEEEEEETTEEEEEEEEEEEEEETTEEEEEEEEEEEETTEEEEEEEEEEEPPPEEETTTEEEEEEEEEEE-TT----HHHHHHHHHHHHSSSSEEEE---EEETTEEEEE-SS-EEEEEEE-

InterPro domains:
  IPR031854 Putative membrane protein FidL-like [PF15941] (74-160)

Mean predicted aligned error: 10.14 Å

Foldseek 3Di:
DVVVVVVVVVVVVVVVVVVVVVVVVVVVLPVQDWFWWKWWAWDWDPPDPPKTKTWTWMWIKTTDSQFIKIWIWGWIQIPVGIWTFTKIWTWGFFDDDVVFATKTFGPDIDGDPRGPDDPVVVQSVQCQQAVGSGMGRARQPCPDDFWGFGGYPPGGRTIIGTD